Protein AF-A0A1B6KDY6-F1 (afdb_monomer_lite)

Sequence (104 aa):
KCKTNKSKFIKNPNEKPVIVKKELKNKEEIEIEAREIHAPVRKKFEKRKIITLGIDDLWAADLVIMSNYSDQNDGYKYMLNVIDTFSKYVWSRAIKRKNGKDVS

Secondary structure (DSSP, 8-state):
----------S-TTS-----------HHHHHHHHHHHHS--------PPP---STTS-EEEEEEE-GGGTTTTTT--EEEEEEETTT--EEEEEES---HHHH-

pLDDT: mean 82.65, std 16.29, range [37.97, 96.5]

Organism: NCBI:txid36148

InterPro domains:
  IPR001584 Integrase, catalytic core [PS50994] (36-104)
  IPR012337 Ribonuclease H-like superfamily [SSF53098] (50-103)
  IPR036397 Ribonuclease H superfamily [G3DSA:3.30.420.10] (51-104)

Structure (mmCIF, N/CA/C/O backbone):
data_AF-A0A1B6KDY6-F1
#
_entry.id   AF-A0A1B6KDY6-F1
#
loop_
_atom_site.group_PDB
_atom_site.id
_atom_site.type_symbol
_atom_site.label_atom_id
_atom_site.label_alt_id
_atom_site.label_comp_id
_atom_site.label_asym_id
_atom_site.label_entity_id
_atom_site.label_seq_id
_atom_site.pdbx_PDB_ins_code
_atom_site.Cartn_x
_atom_site.Cartn_y
_atom_site.Cartn_z
_atom_site.occupancy
_atom_site.B_iso_or_equiv
_atom_site.auth_seq_id
_atom_site.auth_comp_id
_atom_site.auth_asym_id
_atom_site.auth_atom_id
_atom_site.pdbx_PDB_model_num
ATOM 1 N N . LYS A 1 1 ? 23.867 -3.476 28.152 1.00 42.50 1 LYS A N 1
ATOM 2 C CA . LYS A 1 1 ? 24.490 -2.374 28.933 1.00 42.50 1 LYS A CA 1
ATOM 3 C C . LYS A 1 1 ? 24.300 -1.059 28.174 1.00 42.50 1 LYS A C 1
ATOM 5 O O . LYS A 1 1 ? 25.145 -0.710 27.364 1.00 42.50 1 LYS A O 1
ATOM 10 N N . CYS A 1 2 ? 23.196 -0.349 28.405 1.00 37.97 2 CYS A N 1
ATOM 11 C CA . CYS A 1 2 ? 23.000 1.006 27.886 1.00 37.97 2 CYS A CA 1
ATOM 12 C C . CYS A 1 2 ? 23.411 1.983 28.988 1.00 37.97 2 CYS A C 1
ATOM 14 O O . CYS A 1 2 ? 22.804 1.998 30.056 1.00 37.97 2 CYS A O 1
ATOM 16 N N . LYS A 1 3 ? 24.474 2.759 28.763 1.00 39.69 3 LYS A N 1
ATOM 17 C CA . LYS A 1 3 ? 24.831 3.863 29.655 1.00 39.69 3 LYS A CA 1
ATOM 18 C C . LYS A 1 3 ? 23.839 4.989 29.382 1.00 39.69 3 LYS A C 1
ATOM 20 O O . LYS A 1 3 ? 24.040 5.790 28.478 1.00 39.69 3 LYS A O 1
ATOM 25 N N . THR A 1 4 ? 22.734 5.018 30.120 1.00 50.84 4 THR A N 1
ATOM 26 C CA . THR A 1 4 ? 21.878 6.204 30.161 1.00 50.84 4 THR A CA 1
ATOM 27 C C . THR A 1 4 ? 22.715 7.321 30.768 1.00 50.84 4 THR A C 1
ATOM 29 O O . THR A 1 4 ? 23.044 7.266 31.957 1.00 50.84 4 THR A O 1
ATOM 32 N N . ASN A 1 5 ? 23.096 8.310 29.965 1.00 50.62 5 ASN A N 1
ATOM 33 C CA . ASN A 1 5 ? 23.640 9.555 30.484 1.00 50.62 5 ASN A CA 1
ATOM 34 C C . ASN A 1 5 ? 22.505 10.241 31.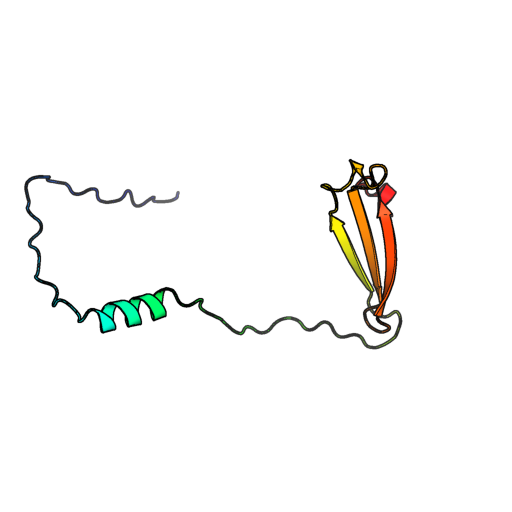248 1.00 50.62 5 ASN A C 1
ATOM 36 O O . ASN A 1 5 ? 21.733 10.998 30.667 1.00 50.62 5 ASN A O 1
ATOM 40 N N . LYS A 1 6 ? 22.363 9.906 32.540 1.00 50.22 6 LYS A N 1
ATOM 41 C CA . LYS A 1 6 ? 21.522 10.653 33.475 1.00 50.22 6 LYS A CA 1
ATOM 42 C C . LYS A 1 6 ? 21.917 12.114 33.307 1.00 50.22 6 LYS A C 1
ATOM 44 O O . LYS A 1 6 ? 23.097 12.452 33.438 1.00 50.22 6 LYS A O 1
ATOM 49 N N . SER A 1 7 ? 20.947 12.929 32.912 1.00 54.91 7 SER A N 1
ATOM 50 C CA . SER A 1 7 ? 21.108 14.365 32.754 1.00 54.91 7 SER A CA 1
ATOM 51 C C . SER A 1 7 ? 21.842 14.914 33.974 1.00 54.91 7 SER A C 1
ATOM 53 O O . SER A 1 7 ? 21.514 14.594 35.119 1.00 54.91 7 SER A O 1
ATOM 55 N N . LYS A 1 8 ? 22.888 15.705 33.729 1.00 55.03 8 LYS A N 1
ATOM 56 C CA . LYS A 1 8 ? 23.576 16.464 34.773 1.00 55.03 8 LYS A CA 1
ATOM 57 C C . LYS A 1 8 ? 22.602 17.543 35.251 1.00 55.03 8 LYS A C 1
ATOM 59 O O . LYS A 1 8 ? 22.643 18.667 34.767 1.00 55.03 8 LYS A O 1
ATOM 64 N N . PHE A 1 9 ? 21.673 17.170 36.128 1.00 55.78 9 PHE A N 1
ATOM 65 C CA . PHE A 1 9 ? 20.849 18.121 36.861 1.00 55.78 9 PHE A CA 1
ATOM 66 C C . PHE A 1 9 ? 21.787 19.083 37.600 1.00 55.78 9 PHE A C 1
ATOM 68 O O . PHE A 1 9 ? 22.774 18.657 38.208 1.00 55.78 9 PHE A O 1
ATOM 75 N N . ILE A 1 10 ? 21.520 20.378 37.440 1.00 59.38 10 ILE A N 1
ATOM 76 C CA . ILE A 1 10 ? 22.323 21.498 37.938 1.00 59.38 10 ILE A CA 1
ATOM 77 C C . ILE A 1 10 ? 22.582 21.292 39.436 1.00 59.38 10 ILE A C 1
ATOM 79 O O . ILE A 1 10 ? 21.642 21.120 40.207 1.00 59.38 10 ILE A O 1
ATOM 83 N N . LYS A 1 11 ? 23.858 21.247 39.838 1.00 54.66 11 LYS A N 1
ATOM 84 C CA . LYS A 1 11 ? 24.250 20.803 41.183 1.00 54.66 11 LYS A CA 1
ATOM 85 C C . LYS A 1 11 ? 24.127 21.847 42.292 1.00 54.66 11 LYS A C 1
ATOM 87 O O . LYS A 1 11 ? 24.196 21.428 43.433 1.00 54.66 11 LYS A O 1
ATOM 92 N N . ASN A 1 12 ? 23.896 23.131 42.020 1.00 57.19 12 ASN A N 1
ATOM 93 C CA . ASN A 1 12 ? 23.769 24.146 43.073 1.00 57.19 12 ASN A CA 1
ATOM 94 C C . ASN A 1 12 ? 22.712 25.204 42.694 1.00 57.19 12 ASN A C 1
ATOM 96 O O . ASN A 1 12 ? 22.873 25.857 41.666 1.00 57.19 12 ASN A O 1
ATOM 100 N N . PRO A 1 13 ? 21.657 25.420 43.504 1.00 57.38 13 PRO A N 1
ATOM 101 C CA . PRO A 1 13 ? 20.598 26.394 43.208 1.00 57.38 13 PRO A CA 1
ATOM 102 C C . PRO A 1 13 ? 21.020 27.864 43.396 1.00 57.38 13 PRO A C 1
ATOM 104 O O . PRO A 1 13 ? 20.290 28.763 42.990 1.00 57.38 13 PRO A O 1
ATOM 107 N N . ASN A 1 14 ? 22.192 28.116 43.990 1.00 60.72 14 ASN A N 1
ATOM 108 C CA . ASN A 1 14 ? 22.634 29.462 44.376 1.00 60.72 14 ASN A CA 1
ATOM 109 C C . ASN A 1 14 ? 23.665 30.089 43.423 1.00 60.72 14 ASN A C 1
ATOM 111 O O . ASN A 1 14 ? 23.992 31.267 43.566 1.00 60.72 14 ASN A O 1
ATOM 115 N N . GLU A 1 15 ? 24.161 29.348 42.432 1.00 59.44 15 GLU A N 1
ATOM 116 C CA . GLU A 1 15 ? 24.957 29.934 41.354 1.00 59.44 15 GLU A CA 1
ATOM 117 C C . GLU A 1 15 ? 23.995 30.541 40.333 1.00 59.44 15 GLU A C 1
ATOM 119 O O . GLU A 1 15 ? 23.387 29.839 39.524 1.00 59.44 15 GLU A O 1
ATOM 124 N N . LYS A 1 16 ? 23.829 31.868 40.380 1.00 55.75 16 LYS A N 1
ATOM 125 C CA . LYS A 1 16 ? 23.162 32.584 39.291 1.00 55.75 16 LYS A CA 1
ATOM 126 C C . LYS A 1 16 ? 23.946 32.264 38.015 1.00 55.75 16 LYS A C 1
ATOM 128 O O . LYS A 1 16 ? 25.148 32.545 37.995 1.00 55.75 16 LYS A O 1
ATOM 133 N N . PRO A 1 17 ? 23.327 31.685 36.968 1.00 55.50 17 PRO A N 1
ATOM 134 C CA . PRO A 1 17 ? 24.033 31.489 35.716 1.00 55.50 17 PRO A CA 1
ATOM 135 C C . PRO A 1 17 ? 24.533 32.862 35.282 1.00 55.50 17 PRO A C 1
ATOM 137 O O . PRO A 1 17 ? 23.753 33.816 35.246 1.00 55.50 17 PRO A O 1
ATOM 140 N N . VAL A 1 18 ? 25.834 32.988 35.016 1.00 61.62 18 VAL A N 1
ATOM 141 C CA . VAL A 1 18 ? 26.368 34.195 34.390 1.00 61.62 18 VAL A CA 1
ATOM 142 C C . VAL A 1 18 ? 25.659 34.289 33.049 1.00 61.62 18 VAL A C 1
ATOM 144 O O . VAL A 1 18 ? 25.949 33.530 32.124 1.00 61.62 18 VAL A O 1
ATOM 147 N N . ILE A 1 19 ? 24.651 35.157 32.979 1.00 59.28 19 ILE A N 1
ATOM 148 C CA . ILE A 1 19 ? 23.933 35.439 31.748 1.00 59.28 19 ILE A CA 1
ATOM 149 C C . ILE A 1 19 ? 24.939 36.202 30.901 1.00 59.28 19 ILE A C 1
ATOM 151 O O . ILE A 1 19 ? 25.044 37.425 30.978 1.00 59.28 19 ILE A O 1
ATOM 155 N N . VAL A 1 20 ? 25.735 35.465 30.124 1.00 58.81 20 VAL A N 1
ATOM 156 C CA . VAL A 1 20 ? 26.407 36.039 28.967 1.00 58.81 20 VAL A CA 1
ATOM 157 C C . VAL A 1 20 ? 25.272 36.665 28.176 1.00 58.81 20 VAL A C 1
ATOM 159 O O . VAL A 1 20 ? 24.355 35.952 27.758 1.00 58.81 20 VAL A O 1
ATOM 162 N N . LYS A 1 21 ? 25.270 37.997 28.078 1.00 50.03 21 LYS A N 1
ATOM 163 C CA . LYS A 1 21 ? 24.337 38.727 27.226 1.00 50.03 21 LYS A CA 1
ATOM 164 C C . LYS A 1 21 ? 24.597 38.220 25.812 1.00 50.03 21 LYS A C 1
ATOM 166 O O . LYS A 1 21 ? 25.494 38.712 25.139 1.00 50.03 21 LYS A O 1
ATOM 171 N N . LYS A 1 22 ? 23.893 37.163 25.403 1.00 57.75 22 LYS A N 1
ATOM 172 C CA . LYS A 1 22 ? 23.835 36.773 24.002 1.00 57.75 22 LYS A CA 1
ATOM 173 C C . LYS A 1 22 ? 23.256 37.985 23.300 1.00 57.75 22 LYS A C 1
ATOM 175 O O . LYS A 1 22 ? 22.222 38.492 23.737 1.00 57.75 22 LYS A O 1
ATOM 180 N N . GLU A 1 23 ? 23.980 38.480 22.307 1.00 64.94 23 GLU A N 1
ATOM 181 C CA . GLU A 1 23 ?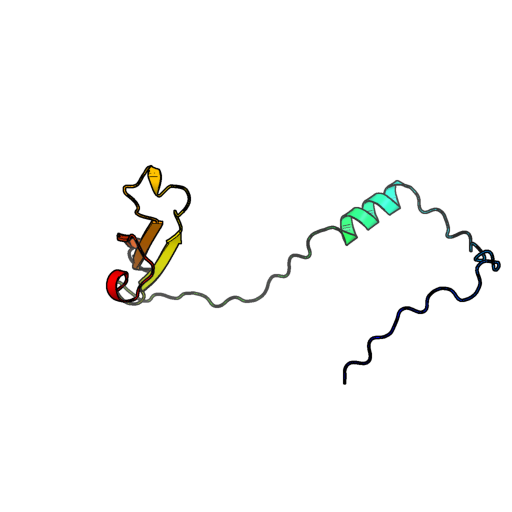 23.515 39.563 21.455 1.00 64.94 23 GLU A CA 1
ATOM 182 C C . GLU A 1 23 ? 22.071 39.256 21.055 1.00 64.94 23 GLU A C 1
ATOM 184 O O . GLU A 1 23 ? 21.753 38.153 20.597 1.00 64.94 23 GLU A O 1
ATOM 189 N N . LEU A 1 24 ? 21.177 40.190 21.375 1.00 61.62 24 LEU A N 1
ATOM 190 C CA . LEU A 1 24 ? 19.766 40.073 21.052 1.00 61.62 24 LEU A CA 1
ATOM 191 C C . LEU A 1 24 ? 19.675 40.192 19.534 1.00 61.62 24 LEU A C 1
ATOM 193 O O . LEU A 1 24 ? 19.674 41.300 19.006 1.00 61.62 24 LEU A O 1
ATOM 197 N N . LYS A 1 25 ? 19.658 39.044 18.849 1.00 63.41 25 LYS A N 1
ATOM 198 C CA . LYS A 1 25 ? 19.360 38.977 17.418 1.00 63.41 25 LYS A CA 1
ATOM 199 C C . LYS A 1 25 ? 18.067 39.743 17.154 1.00 63.41 25 LYS A C 1
ATOM 201 O O . LYS A 1 25 ? 17.127 39.681 17.957 1.00 63.41 25 LYS A O 1
ATOM 206 N N . ASN A 1 26 ? 18.027 40.478 16.048 1.00 80.38 26 ASN A N 1
ATOM 207 C CA . ASN A 1 26 ? 16.832 41.220 15.668 1.00 80.38 26 ASN A CA 1
ATOM 208 C C . ASN A 1 26 ? 15.646 40.248 15.540 1.00 80.38 26 ASN A C 1
ATOM 210 O O . ASN A 1 26 ? 15.818 39.090 15.160 1.00 80.38 26 ASN A O 1
ATOM 214 N N . LYS A 1 27 ? 14.429 40.698 15.873 1.00 80.81 27 LYS A N 1
ATOM 215 C CA . LYS A 1 27 ? 13.229 39.834 15.880 1.00 80.81 27 LYS A CA 1
AT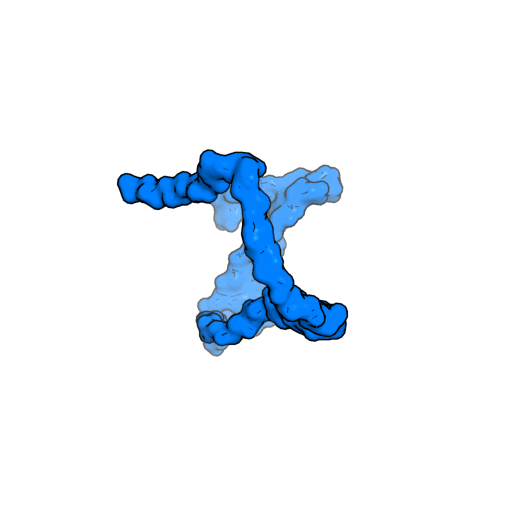OM 216 C C . LYS A 1 27 ? 13.022 39.100 14.551 1.00 80.81 27 LYS A C 1
ATOM 218 O O . LYS A 1 27 ? 12.647 37.934 14.554 1.00 80.81 27 LYS A O 1
ATOM 223 N N . GLU A 1 28 ? 13.329 39.774 13.449 1.00 81.38 28 GLU A N 1
ATOM 224 C CA . GLU A 1 28 ? 13.237 39.232 12.093 1.00 81.38 28 GLU A CA 1
ATOM 225 C C . GLU A 1 28 ? 14.230 38.084 11.856 1.00 81.38 28 GLU A C 1
ATOM 227 O O . GLU A 1 28 ? 13.875 37.076 11.254 1.00 81.38 28 GLU A O 1
ATOM 232 N N . GLU A 1 29 ? 15.451 38.174 12.387 1.00 85.00 29 GLU A N 1
ATOM 233 C CA . GLU A 1 29 ? 16.461 37.113 12.268 1.00 85.00 29 GLU A CA 1
ATOM 234 C C . GLU A 1 29 ? 16.053 35.862 13.045 1.00 85.00 29 GLU A C 1
ATOM 236 O O . GLU A 1 29 ? 16.216 34.747 12.554 1.00 85.00 29 GLU A O 1
ATOM 241 N N . ILE A 1 30 ? 15.478 36.043 14.239 1.00 85.75 30 ILE A N 1
ATOM 242 C CA . ILE A 1 30 ? 14.962 34.941 15.062 1.00 85.75 30 ILE A CA 1
ATOM 243 C C . ILE A 1 30 ? 13.804 34.242 14.344 1.00 85.75 30 ILE A C 1
ATOM 245 O O . ILE A 1 30 ? 13.711 33.017 14.370 1.00 85.75 30 ILE A O 1
ATOM 249 N N . GLU A 1 31 ? 12.929 35.007 13.693 1.00 87.44 31 GLU A N 1
ATOM 250 C CA . GLU A 1 31 ? 11.796 34.468 12.943 1.00 87.44 31 GLU A CA 1
ATOM 251 C C . GLU A 1 31 ? 12.245 33.715 11.680 1.00 87.44 31 GLU A C 1
ATOM 253 O O . GLU A 1 31 ? 11.743 32.623 11.400 1.00 87.44 31 GLU A O 1
ATOM 258 N N . ILE A 1 32 ? 13.243 34.235 10.958 1.00 87.44 32 ILE A N 1
ATOM 259 C CA . ILE A 1 32 ? 13.857 33.559 9.807 1.00 87.44 32 ILE A CA 1
ATOM 260 C C . ILE A 1 32 ? 14.544 32.258 10.245 1.00 87.44 32 ILE A C 1
ATOM 262 O O . ILE A 1 32 ? 14.291 31.211 9.650 1.00 87.44 32 ILE A O 1
ATOM 266 N N . GLU A 1 33 ? 15.347 32.297 11.310 1.00 87.06 33 GLU A N 1
ATOM 267 C CA . GLU A 1 33 ? 16.059 31.132 11.853 1.00 87.06 33 GLU A CA 1
ATOM 268 C C . GLU A 1 33 ? 15.076 30.068 12.368 1.00 87.06 33 GLU A C 1
ATOM 270 O O . GLU A 1 33 ? 15.229 28.879 12.083 1.00 87.06 33 GLU A O 1
ATOM 275 N N . ALA A 1 34 ? 14.005 30.482 13.053 1.00 87.31 34 ALA A N 1
ATOM 276 C CA . ALA A 1 34 ? 12.935 29.582 13.472 1.00 87.31 34 ALA A CA 1
ATOM 277 C C . ALA A 1 34 ? 12.244 28.934 12.264 1.00 87.31 34 ALA A C 1
ATOM 279 O O . ALA A 1 34 ? 12.011 27.724 12.258 1.00 87.31 34 ALA A O 1
ATOM 280 N N . ARG A 1 35 ? 11.953 29.707 11.212 1.00 87.62 35 ARG A N 1
ATOM 281 C CA . ARG A 1 35 ? 11.345 29.186 9.982 1.00 87.62 35 ARG A CA 1
ATOM 282 C C . ARG A 1 35 ? 12.247 28.171 9.284 1.00 87.62 35 ARG A C 1
ATOM 284 O O . ARG A 1 35 ? 11.738 27.171 8.789 1.00 87.62 35 ARG A O 1
ATOM 291 N N . GLU A 1 36 ? 13.556 28.402 9.250 1.00 87.88 36 GLU A N 1
ATOM 292 C CA . GLU A 1 36 ? 14.527 27.478 8.654 1.00 87.88 36 GLU A CA 1
ATOM 293 C C . GLU A 1 36 ? 14.675 26.184 9.464 1.00 87.88 36 GLU A C 1
ATOM 295 O O . GLU A 1 36 ? 14.626 25.097 8.888 1.00 87.88 36 GLU A O 1
ATOM 300 N N . ILE A 1 37 ? 14.780 26.275 10.794 1.00 88.56 37 ILE A N 1
ATOM 301 C CA . ILE A 1 37 ? 14.890 25.106 11.686 1.00 88.56 37 ILE A CA 1
ATOM 302 C C . ILE A 1 37 ? 13.611 24.261 11.660 1.00 88.56 37 ILE A C 1
ATOM 304 O O . ILE A 1 37 ? 13.673 23.030 11.701 1.00 88.56 37 ILE A O 1
ATOM 308 N N . HIS A 1 38 ? 12.447 24.909 11.608 1.00 88.00 38 HIS A N 1
ATOM 309 C CA . HIS A 1 38 ? 11.151 24.234 11.606 1.00 88.00 38 HIS A CA 1
ATOM 310 C C . HIS A 1 38 ? 10.646 23.885 10.202 1.00 88.00 38 HIS A C 1
ATOM 312 O O . HIS A 1 38 ? 9.600 23.241 10.072 1.00 88.00 38 HIS A O 1
ATOM 318 N N . ALA A 1 39 ? 11.378 24.250 9.146 1.00 87.38 39 ALA A N 1
ATOM 319 C CA . ALA A 1 39 ? 11.048 23.815 7.801 1.00 87.38 39 ALA A CA 1
ATOM 320 C C . ALA A 1 39 ? 11.202 22.285 7.695 1.00 87.38 39 ALA A C 1
ATOM 322 O O . ALA A 1 39 ? 12.221 21.719 8.105 1.00 87.38 39 ALA A O 1
ATOM 323 N N . PRO A 1 40 ? 10.223 21.571 7.114 1.00 86.94 40 PRO A N 1
ATOM 324 C CA . PRO A 1 40 ? 10.345 20.135 6.924 1.00 86.94 40 PRO A CA 1
ATOM 325 C C . PRO A 1 40 ? 11.497 19.830 5.960 1.00 86.94 40 PRO A C 1
ATOM 327 O O . PRO A 1 40 ? 11.470 20.218 4.790 1.00 86.94 40 PRO A O 1
ATOM 330 N N . VAL A 1 41 ? 12.493 19.076 6.427 1.00 87.38 41 VAL A N 1
ATOM 331 C CA . VAL A 1 41 ? 13.623 18.638 5.598 1.00 87.38 41 VAL A CA 1
ATOM 332 C C . VAL A 1 41 ? 13.138 17.616 4.562 1.00 87.38 41 VAL A C 1
ATOM 334 O O . VAL A 1 41 ? 12.955 16.435 4.858 1.00 87.38 41 VAL A O 1
ATOM 337 N N . ARG A 1 42 ? 12.937 18.054 3.315 1.00 87.00 42 ARG A N 1
ATOM 338 C CA . ARG A 1 42 ? 12.532 17.183 2.199 1.00 87.00 42 ARG A CA 1
ATOM 339 C C . ARG A 1 42 ? 13.756 16.576 1.513 1.00 87.00 42 ARG A C 1
ATOM 341 O O . ARG A 1 42 ? 14.334 17.181 0.615 1.00 87.00 42 ARG A O 1
ATOM 348 N N . LYS A 1 43 ? 14.135 15.355 1.897 1.00 88.56 43 LYS A N 1
ATOM 349 C CA . LYS A 1 43 ? 15.179 14.590 1.192 1.00 88.56 43 LYS A CA 1
ATOM 350 C C . LYS A 1 43 ? 14.573 13.832 0.010 1.00 88.56 43 LYS A C 1
ATOM 352 O O . LYS A 1 43 ? 13.691 12.997 0.199 1.00 88.56 43 LYS A O 1
ATOM 357 N N . LYS A 1 44 ? 15.060 14.097 -1.206 1.00 90.31 44 LYS A N 1
ATOM 358 C CA . LYS A 1 44 ? 14.800 13.232 -2.364 1.00 90.31 44 LYS A CA 1
ATOM 359 C C . LYS A 1 44 ? 15.759 12.046 -2.276 1.00 90.31 44 LYS A C 1
ATOM 361 O O . LYS A 1 44 ? 16.968 12.236 -2.314 1.00 90.31 44 LYS A O 1
ATOM 366 N N . PHE A 1 45 ? 15.215 10.849 -2.115 1.00 92.19 45 PHE A N 1
ATOM 367 C CA . PHE A 1 45 ? 15.962 9.596 -2.161 1.00 92.19 45 PHE A CA 1
ATOM 368 C C . PHE A 1 45 ? 15.450 8.758 -3.325 1.00 92.19 45 PHE A C 1
ATOM 370 O O . PHE A 1 45 ? 14.281 8.874 -3.711 1.00 92.19 45 PHE A O 1
ATOM 377 N N . GLU A 1 46 ? 16.320 7.930 -3.890 1.00 94.75 46 GLU A N 1
ATOM 378 C CA . GLU A 1 46 ? 15.917 7.001 -4.933 1.00 94.75 46 GLU A CA 1
ATOM 379 C C . GLU A 1 46 ? 14.965 5.954 -4.347 1.00 94.75 46 GLU A C 1
ATOM 381 O O . GLU A 1 46 ? 15.243 5.323 -3.326 1.00 94.75 46 GLU A O 1
ATOM 386 N N . LYS A 1 47 ? 13.797 5.812 -4.973 1.00 92.06 47 LYS A N 1
ATOM 387 C CA . LYS A 1 47 ? 12.789 4.816 -4.612 1.00 92.06 47 LYS A CA 1
ATOM 388 C C . LYS A 1 47 ? 12.755 3.756 -5.696 1.00 92.06 47 LYS A C 1
ATOM 390 O O . LYS A 1 47 ? 12.900 4.072 -6.876 1.00 92.06 47 LYS A O 1
ATOM 395 N N . ARG A 1 48 ? 12.483 2.512 -5.304 1.00 92.25 48 ARG A N 1
ATOM 396 C CA . ARG A 1 48 ? 12.215 1.432 -6.256 1.00 92.25 48 ARG A CA 1
ATOM 397 C C . ARG A 1 48 ? 11.031 1.820 -7.146 1.00 92.25 48 ARG A C 1
ATOM 399 O O . ARG A 1 48 ? 9.966 2.164 -6.635 1.00 92.25 48 ARG A O 1
ATOM 406 N N . LYS A 1 49 ? 11.224 1.747 -8.463 1.00 91.06 49 LYS A N 1
ATOM 407 C CA . LYS A 1 49 ? 10.144 1.896 -9.443 1.00 91.06 49 LYS A CA 1
ATOM 408 C C . LYS A 1 49 ? 9.396 0.572 -9.569 1.00 91.06 49 LYS A C 1
ATOM 410 O O . LYS A 1 49 ? 10.019 -0.486 -9.567 1.00 91.06 49 LYS A O 1
ATOM 415 N N . ILE A 1 50 ? 8.076 0.649 -9.681 1.00 88.12 50 ILE A N 1
ATOM 416 C CA . ILE A 1 50 ? 7.251 -0.477 -10.116 1.00 88.12 50 ILE A CA 1
ATOM 417 C C . ILE A 1 50 ? 7.259 -0.427 -11.643 1.00 88.12 50 ILE A C 1
ATOM 419 O O . ILE A 1 50 ? 6.868 0.589 -12.215 1.00 88.12 50 ILE A O 1
ATOM 423 N N . ILE A 1 51 ? 7.786 -1.470 -12.279 1.00 92.62 51 ILE A N 1
ATOM 424 C CA . ILE A 1 51 ? 7.891 -1.583 -13.736 1.00 92.62 51 ILE A CA 1
ATOM 425 C C . ILE A 1 51 ? 7.004 -2.751 -14.152 1.00 92.62 51 ILE A C 1
ATOM 427 O O . ILE A 1 51 ? 7.095 -3.817 -13.551 1.00 92.62 51 ILE A O 1
ATOM 431 N N . THR A 1 52 ? 6.153 -2.523 -15.145 1.00 93.44 52 THR A N 1
ATOM 432 C CA . THR A 1 52 ? 5.174 -3.482 -15.662 1.00 93.44 52 THR A CA 1
ATOM 433 C C . THR A 1 52 ? 5.352 -3.615 -17.159 1.00 93.44 52 THR A C 1
ATOM 435 O O . THR A 1 52 ? 5.385 -2.606 -17.864 1.00 93.44 52 THR A O 1
ATOM 438 N N . LEU A 1 53 ? 5.520 -4.844 -17.642 1.00 93.44 53 LEU A N 1
ATOM 439 C CA . LEU A 1 53 ? 5.888 -5.114 -19.031 1.00 93.44 53 LEU A CA 1
ATOM 440 C C . LEU A 1 53 ? 4.672 -5.389 -19.924 1.00 93.44 53 LEU A C 1
ATOM 442 O O . LEU A 1 53 ? 4.735 -5.137 -21.125 1.00 93.44 53 LEU A O 1
ATOM 446 N N . GLY A 1 54 ? 3.559 -5.854 -19.353 1.00 94.31 54 GLY A N 1
ATOM 447 C CA . GLY A 1 54 ? 2.336 -6.153 -20.095 1.00 94.31 54 GLY A CA 1
ATOM 448 C C . GLY A 1 54 ? 1.122 -6.374 -19.195 1.00 94.31 54 GLY A C 1
ATOM 449 O O . GLY A 1 54 ? 1.201 -6.212 -17.977 1.00 94.31 54 GLY A O 1
ATOM 450 N N . ILE A 1 55 ? -0.003 -6.729 -19.820 1.00 93.19 55 ILE A N 1
ATOM 451 C CA . ILE A 1 55 ? -1.231 -7.141 -19.124 1.00 93.19 55 ILE A CA 1
ATOM 452 C C . ILE A 1 55 ? -0.943 -8.430 -18.348 1.00 93.19 55 ILE A C 1
ATOM 454 O O . ILE A 1 55 ? -0.242 -9.305 -18.852 1.00 93.19 55 ILE A O 1
ATOM 458 N N . ASP A 1 56 ? -1.477 -8.523 -17.130 1.00 91.38 56 ASP A N 1
ATOM 459 C CA . ASP A 1 56 ? -1.345 -9.683 -16.235 1.00 91.38 56 ASP A CA 1
ATOM 460 C C . ASP A 1 56 ? 0.084 -10.030 -15.782 1.00 91.38 56 ASP A C 1
ATOM 462 O O . ASP A 1 56 ? 0.342 -11.121 -15.281 1.00 91.38 56 ASP A O 1
ATOM 466 N N . ASP A 1 57 ? 1.012 -9.078 -15.896 1.00 93.31 57 ASP A N 1
ATOM 467 C CA . ASP A 1 57 ? 2.403 -9.237 -15.453 1.00 93.31 57 ASP A CA 1
ATOM 468 C C . ASP A 1 57 ? 2.559 -9.017 -13.937 1.00 93.31 57 ASP A C 1
ATOM 470 O O . ASP A 1 57 ? 3.184 -9.800 -13.222 1.00 93.31 57 ASP A O 1
ATOM 474 N N . LEU A 1 58 ? 1.945 -7.952 -13.409 1.00 95.06 58 LEU A N 1
ATOM 475 C CA . LEU A 1 58 ? 2.028 -7.605 -11.993 1.00 95.06 58 LEU A CA 1
ATOM 476 C C . LEU A 1 58 ? 0.679 -7.124 -11.470 1.00 95.06 58 LEU A C 1
ATOM 478 O O . LEU A 1 58 ? 0.106 -6.149 -11.962 1.00 95.06 58 LEU A O 1
ATOM 482 N N . TRP A 1 59 ? 0.211 -7.753 -10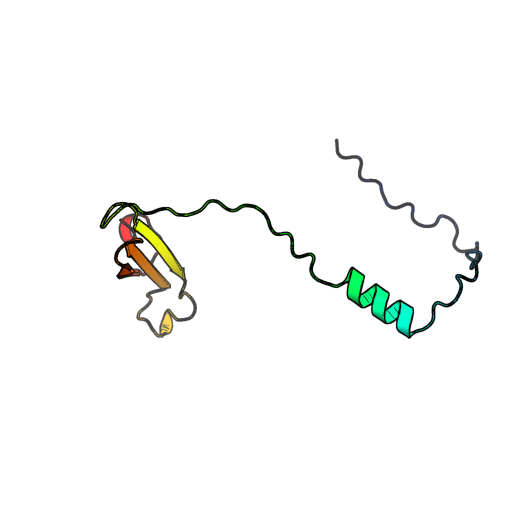.398 1.00 94.44 59 TRP A N 1
ATOM 483 C CA . TRP A 1 59 ? -0.999 -7.342 -9.698 1.00 94.44 59 TRP A CA 1
ATOM 484 C C . TRP A 1 59 ? -0.654 -6.784 -8.320 1.00 94.44 59 TRP A C 1
ATOM 486 O O . TRP A 1 59 ? 0.162 -7.340 -7.583 1.00 94.44 59 TRP A O 1
ATOM 496 N N . ALA A 1 60 ? -1.281 -5.666 -7.967 1.00 94.69 60 ALA A N 1
ATOM 497 C CA . ALA A 1 60 ? -1.192 -5.076 -6.641 1.00 94.69 60 ALA A CA 1
ATOM 498 C C . ALA A 1 60 ? -2.464 -5.413 -5.864 1.00 94.69 60 ALA A C 1
ATOM 500 O O . ALA A 1 60 ? -3.565 -5.149 -6.341 1.00 94.69 60 ALA A O 1
ATOM 501 N N . ALA A 1 61 ? -2.313 -5.973 -4.668 1.00 95.25 61 ALA A N 1
ATOM 502 C CA . ALA A 1 61 ? -3.427 -6.255 -3.775 1.00 95.25 61 ALA A CA 1
ATOM 503 C C . ALA A 1 61 ? -3.297 -5.423 -2.498 1.00 95.25 61 ALA A C 1
ATOM 505 O O . ALA A 1 61 ? -2.212 -5.341 -1.920 1.00 95.25 61 ALA A O 1
ATOM 506 N N . ASP A 1 62 ? -4.400 -4.825 -2.059 1.00 94.06 62 ASP A N 1
ATOM 507 C CA . ASP A 1 62 ? -4.473 -4.081 -0.804 1.00 94.06 62 ASP A CA 1
ATOM 508 C C . ASP A 1 62 ? -5.824 -4.298 -0.113 1.00 94.06 62 ASP A C 1
ATOM 510 O O . ASP A 1 62 ? -6.826 -4.660 -0.739 1.00 94.06 62 ASP A O 1
ATOM 514 N N . LEU A 1 63 ? -5.847 -4.073 1.198 1.00 94.75 63 LEU A N 1
ATOM 515 C CA . LEU A 1 63 ? -7.033 -4.185 2.025 1.00 94.75 63 LEU A CA 1
ATOM 516 C C . LEU A 1 63 ? -7.405 -2.821 2.600 1.00 94.75 63 LEU A C 1
ATOM 518 O O . LEU A 1 63 ? -6.778 -2.316 3.531 1.00 94.75 63 LEU A O 1
ATOM 522 N N . VAL A 1 64 ? -8.504 -2.261 2.108 1.00 94.06 64 VAL A N 1
ATOM 523 C CA . VAL A 1 64 ? -9.064 -1.025 2.650 1.00 94.06 64 VAL A CA 1
ATOM 524 C C . VAL A 1 64 ? -9.784 -1.335 3.958 1.00 94.06 64 VAL A C 1
ATOM 526 O O . VAL A 1 64 ? -10.638 -2.221 4.013 1.00 94.06 64 VAL A O 1
ATOM 529 N N . ILE A 1 65 ? -9.461 -0.593 5.018 1.00 94.06 65 ILE A N 1
ATOM 530 C CA . ILE A 1 65 ? -10.088 -0.729 6.337 1.00 94.06 65 ILE A CA 1
ATOM 531 C C . ILE A 1 65 ? -11.221 0.294 6.457 1.00 94.06 65 ILE A C 1
ATOM 533 O O . ILE A 1 65 ? -10.984 1.496 6.502 1.00 94.06 65 ILE A O 1
ATOM 537 N N . MET A 1 66 ? -12.454 -0.196 6.555 1.00 92.88 66 MET A N 1
ATOM 538 C CA . MET A 1 66 ? -13.684 0.591 6.711 1.00 92.88 66 MET A CA 1
ATOM 539 C C . MET A 1 66 ? -14.401 0.253 8.024 1.00 92.88 66 MET A C 1
ATOM 541 O O . MET A 1 66 ? -15.627 0.255 8.100 1.00 92.88 66 MET A O 1
ATOM 545 N N . SER A 1 67 ? -13.642 -0.048 9.083 1.00 91.44 67 SER A N 1
ATOM 546 C CA . SER A 1 67 ? -14.191 -0.509 10.366 1.00 91.44 67 SER A CA 1
ATOM 547 C C . SER A 1 67 ? -15.220 0.438 10.977 1.00 91.44 67 SER A C 1
ATOM 549 O O . SER A 1 67 ? -16.135 -0.029 11.642 1.00 91.44 67 SER A O 1
ATOM 551 N N . ASN A 1 68 ? -15.080 1.743 10.744 1.00 93.75 68 ASN A N 1
ATOM 552 C CA . ASN A 1 68 ? -15.958 2.767 11.311 1.00 93.75 68 ASN A CA 1
ATOM 553 C C . ASN A 1 68 ? -17.349 2.780 10.663 1.00 93.75 68 ASN A C 1
ATOM 555 O O . ASN A 1 68 ? -18.286 3.303 11.250 1.00 93.75 68 ASN A O 1
ATOM 559 N N . TYR A 1 69 ? -17.483 2.201 9.469 1.00 91.25 69 TYR A N 1
ATOM 560 C CA . TYR A 1 69 ? -18.729 2.163 8.706 1.00 91.25 69 TYR A CA 1
ATOM 561 C C . TYR A 1 69 ? -19.420 0.800 8.786 1.00 91.25 69 TYR A C 1
ATOM 563 O O . TYR A 1 69 ? -20.357 0.542 8.036 1.00 91.25 69 TYR A O 1
ATOM 571 N N . SER A 1 70 ? -18.981 -0.090 9.685 1.00 91.94 70 SER A N 1
ATOM 572 C CA . SER A 1 70 ? -19.523 -1.451 9.757 1.00 91.94 70 SER A CA 1
ATOM 573 C C . SER A 1 70 ? -21.019 -1.492 10.026 1.00 91.94 70 SER A C 1
ATOM 575 O O . SER A 1 70 ? -21.691 -2.400 9.547 1.00 91.94 70 SER A O 1
ATOM 577 N N . ASP A 1 71 ? -21.530 -0.514 10.767 1.00 93.06 71 ASP A N 1
ATOM 578 C CA . ASP A 1 71 ? -22.931 -0.473 11.186 1.00 93.06 71 ASP A CA 1
ATOM 579 C C . ASP A 1 71 ? -23.851 -0.078 10.025 1.00 93.06 71 ASP A C 1
ATOM 581 O O . ASP A 1 71 ? -24.999 -0.501 9.969 1.00 93.06 71 ASP A O 1
ATOM 585 N N . GLN A 1 72 ? -23.321 0.689 9.068 1.00 93.56 72 GLN A N 1
ATOM 586 C CA . GLN A 1 72 ? -24.017 1.111 7.850 1.00 93.56 72 GLN A CA 1
ATOM 587 C C . GLN A 1 72 ? -23.781 0.159 6.669 1.00 93.56 72 GLN A C 1
ATOM 589 O O . GLN A 1 72 ? -24.449 0.274 5.648 1.00 93.56 72 GLN A O 1
ATOM 594 N N . ASN A 1 73 ? -22.816 -0.757 6.791 1.00 91.00 73 ASN A N 1
ATOM 595 C CA . ASN A 1 73 ? -22.355 -1.636 5.719 1.00 91.00 73 ASN A CA 1
ATOM 596 C C . ASN A 1 73 ? -22.502 -3.113 6.113 1.00 91.00 73 ASN A C 1
ATOM 598 O O . ASN A 1 73 ? -21.575 -3.891 5.927 1.00 91.00 73 ASN A O 1
ATOM 602 N N . ASP A 1 74 ? -23.610 -3.502 6.749 1.00 92.62 74 ASP A N 1
ATOM 603 C CA . ASP A 1 74 ? -23.959 -4.898 7.083 1.00 92.62 74 ASP A CA 1
ATOM 604 C C . ASP A 1 74 ? -22.846 -5.723 7.770 1.00 92.62 74 ASP A C 1
ATOM 606 O O . ASP A 1 74 ? -22.687 -6.941 7.579 1.00 92.62 74 ASP A O 1
ATOM 610 N N . GLY A 1 75 ? -22.031 -5.053 8.587 1.00 92.12 75 GLY A N 1
ATOM 611 C CA . GLY A 1 75 ? -20.895 -5.640 9.292 1.00 92.12 75 GLY A CA 1
ATOM 612 C C . GLY A 1 75 ? -19.647 -5.877 8.432 1.00 92.12 75 GLY A C 1
ATOM 613 O O . GLY A 1 75 ? -18.690 -6.486 8.923 1.00 92.12 75 GLY A O 1
ATOM 614 N N . TYR A 1 76 ? -19.617 -5.416 7.180 1.00 94.19 76 TYR A N 1
ATOM 615 C CA . TYR A 1 76 ? -18.421 -5.396 6.342 1.00 94.19 76 TYR A CA 1
ATOM 616 C C . TYR A 1 76 ? -17.457 -4.318 6.833 1.00 94.19 76 TYR A C 1
ATOM 618 O O . TYR A 1 76 ? -17.762 -3.128 6.873 1.00 94.19 76 TYR A O 1
ATOM 626 N N . LYS A 1 77 ? -16.268 -4.766 7.232 1.00 94.75 77 LYS A N 1
ATOM 627 C CA . LYS A 1 77 ? -15.235 -3.925 7.851 1.00 94.75 77 LYS A CA 1
ATOM 628 C C . LYS A 1 77 ? -14.071 -3.654 6.921 1.00 94.75 77 LYS A C 1
ATOM 630 O O . LYS A 1 77 ? -13.271 -2.768 7.207 1.00 94.75 77 LYS A O 1
ATOM 635 N N . TYR A 1 78 ? -13.953 -4.423 5.846 1.00 95.19 78 TYR A N 1
ATOM 636 C CA . TYR A 1 78 ? -12.821 -4.342 4.946 1.00 95.19 78 TYR A CA 1
ATOM 637 C C . TYR A 1 78 ? -13.258 -4.531 3.496 1.00 95.19 78 TYR A C 1
ATOM 639 O O . TYR A 1 78 ? -14.289 -5.147 3.221 1.00 95.19 78 TYR A O 1
ATOM 647 N N . MET A 1 79 ? -12.448 -4.030 2.572 1.00 94.94 79 MET A N 1
ATOM 648 C CA . MET A 1 79 ? -12.615 -4.240 1.139 1.00 94.94 79 MET A CA 1
ATOM 649 C C . MET A 1 79 ? -11.273 -4.639 0.540 1.00 94.94 79 MET A C 1
ATOM 651 O O . MET A 1 79 ? -10.299 -3.894 0.634 1.00 94.94 79 MET A O 1
ATOM 655 N N . LEU A 1 80 ? -11.224 -5.842 -0.019 1.00 95.06 80 LEU A N 1
ATOM 656 C CA . LEU A 1 80 ? -10.067 -6.378 -0.716 1.00 95.06 80 L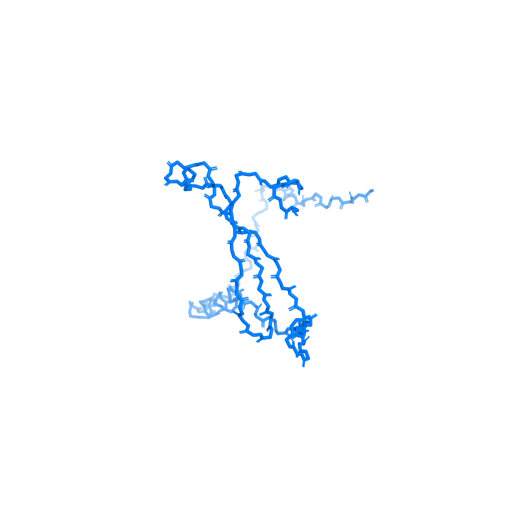EU A CA 1
ATOM 657 C C . LEU A 1 80 ? -10.082 -5.855 -2.146 1.00 95.06 80 LEU A C 1
ATOM 659 O O . LEU A 1 80 ? -11.036 -6.117 -2.877 1.00 95.06 80 LEU A O 1
ATOM 663 N N . ASN A 1 81 ? -9.032 -5.138 -2.526 1.00 96.12 81 ASN A N 1
ATOM 664 C CA . ASN A 1 81 ? -8.849 -4.609 -3.867 1.00 96.12 81 ASN A CA 1
ATOM 665 C C . ASN A 1 81 ? -7.652 -5.289 -4.515 1.00 96.12 81 ASN A C 1
ATOM 667 O O . ASN A 1 81 ? -6.564 -5.295 -3.943 1.00 96.12 81 ASN A O 1
ATOM 671 N N . VAL A 1 82 ? -7.849 -5.812 -5.719 1.00 96.25 82 VAL A N 1
ATOM 672 C CA . VAL A 1 82 ? -6.784 -6.340 -6.572 1.00 96.25 82 VAL A CA 1
ATOM 673 C C . VAL A 1 82 ? -6.788 -5.539 -7.861 1.00 96.25 82 VAL A C 1
ATOM 675 O O . VAL A 1 82 ? -7.832 -5.371 -8.487 1.00 96.25 82 VAL A O 1
ATOM 678 N N . ILE A 1 83 ? -5.629 -5.001 -8.220 1.00 96.50 83 ILE A N 1
ATOM 679 C CA . ILE A 1 83 ? -5.458 -4.087 -9.345 1.00 96.50 83 ILE A CA 1
ATOM 680 C C . ILE A 1 83 ? -4.434 -4.679 -10.298 1.00 96.50 83 ILE A C 1
ATOM 682 O O . ILE A 1 83 ? -3.288 -4.906 -9.898 1.00 96.50 83 ILE A O 1
ATOM 686 N N . ASP A 1 84 ? -4.812 -4.848 -11.563 1.00 95.69 84 ASP A N 1
ATOM 687 C CA . ASP A 1 84 ? -3.819 -5.033 -12.614 1.00 95.69 84 ASP A CA 1
ATOM 688 C C . ASP A 1 84 ? -3.074 -3.711 -12.828 1.00 95.69 84 ASP A C 1
ATOM 690 O O . ASP A 1 84 ? -3.638 -2.671 -13.184 1.00 95.69 84 ASP A O 1
ATOM 694 N N . THR A 1 85 ? -1.770 -3.738 -12.582 1.00 94.44 85 THR A N 1
ATOM 695 C CA . THR A 1 85 ? -0.945 -2.537 -12.621 1.00 94.44 85 THR A CA 1
ATOM 696 C C . THR A 1 85 ? -0.670 -2.046 -14.044 1.00 94.44 85 THR A C 1
ATOM 698 O O . THR A 1 85 ? -0.289 -0.879 -14.185 1.00 94.44 85 THR A O 1
ATOM 701 N N . PHE A 1 86 ? -0.921 -2.849 -15.085 1.00 94.50 86 PHE A N 1
ATOM 702 C CA . PHE A 1 86 ? -0.830 -2.412 -16.479 1.00 94.50 86 PHE A CA 1
ATOM 703 C C . PHE A 1 86 ? -2.157 -1.839 -16.993 1.00 94.50 86 PHE A C 1
ATOM 705 O O . PHE A 1 86 ? -2.219 -0.643 -17.282 1.00 94.50 86 PHE A O 1
ATOM 712 N N . SER A 1 87 ? -3.230 -2.640 -17.044 1.00 94.44 87 SER A N 1
ATOM 713 C CA . SER A 1 87 ? -4.534 -2.204 -17.581 1.00 94.44 87 SER A CA 1
ATOM 714 C C . SER A 1 87 ? -5.308 -1.250 -16.664 1.00 94.44 87 SER A C 1
ATOM 716 O O . SER A 1 87 ? -6.253 -0.602 -17.111 1.00 94.44 87 SER A O 1
ATOM 718 N N . LYS A 1 88 ? -4.911 -1.148 -15.386 1.00 93.06 88 LYS A N 1
ATOM 719 C CA . LYS A 1 88 ? -5.622 -0.415 -14.320 1.00 93.06 88 LYS A CA 1
ATOM 720 C C . LYS A 1 88 ? -7.016 -0.962 -14.015 1.00 93.06 88 LYS A C 1
ATOM 722 O O . LYS A 1 88 ? -7.812 -0.276 -13.374 1.00 93.06 88 LYS A O 1
ATOM 727 N N . TYR A 1 89 ? -7.299 -2.195 -14.425 1.00 95.06 89 TYR A N 1
ATOM 728 C CA . TYR A 1 89 ? -8.525 -2.878 -14.050 1.00 95.06 89 TYR A CA 1
ATOM 729 C C . TYR A 1 89 ? -8.496 -3.264 -12.563 1.00 95.06 89 TYR A C 1
ATOM 731 O O . TYR A 1 89 ? -7.470 -3.706 -12.043 1.00 95.06 89 TYR A O 1
ATOM 739 N N . VAL A 1 90 ? -9.627 -3.079 -11.877 1.00 96.31 90 VAL A N 1
ATOM 740 C CA . VAL A 1 90 ? -9.794 -3.321 -10.438 1.00 96.31 90 VAL A CA 1
ATOM 741 C C . VAL A 1 90 ? -10.874 -4.367 -10.208 1.00 96.31 90 VAL A C 1
ATOM 743 O O . VAL A 1 90 ? -11.996 -4.233 -10.694 1.00 96.31 90 VAL A O 1
ATOM 746 N N . TRP A 1 91 ? -10.560 -5.346 -9.366 1.00 96.00 91 TRP A N 1
ATOM 747 C CA . TRP A 1 91 ? -11.538 -6.218 -8.729 1.00 96.00 91 TRP A CA 1
ATOM 748 C C . TRP A 1 91 ? -11.621 -5.875 -7.243 1.00 96.00 91 TRP A C 1
ATOM 750 O O . TRP A 1 91 ? -10.602 -5.835 -6.551 1.00 96.00 91 TRP A O 1
ATOM 760 N N . SER A 1 92 ? -12.838 -5.654 -6.749 1.00 95.25 92 SER A N 1
ATOM 761 C CA . SER A 1 92 ? -13.095 -5.309 -5.349 1.00 95.25 92 SER A CA 1
ATOM 762 C C . SER A 1 92 ? -14.069 -6.292 -4.714 1.00 95.25 92 SER A C 1
ATOM 764 O O . SER A 1 92 ? -15.107 -6.614 -5.292 1.00 95.25 92 SER A O 1
ATOM 766 N N . ARG A 1 93 ? -13.759 -6.742 -3.496 1.00 94.56 93 ARG A N 1
ATOM 767 C CA . ARG A 1 93 ? -14.609 -7.641 -2.705 1.00 94.56 93 ARG A CA 1
ATOM 768 C C . ARG A 1 93 ? -14.729 -7.141 -1.269 1.00 94.56 93 ARG A C 1
ATOM 770 O O . ARG A 1 93 ? -13.726 -6.984 -0.578 1.00 94.56 93 ARG A O 1
ATOM 777 N N . ALA A 1 94 ? -15.954 -6.923 -0.796 1.00 94.31 94 ALA A N 1
ATOM 778 C CA . ALA A 1 94 ? -16.207 -6.602 0.607 1.00 94.31 94 ALA A CA 1
ATOM 779 C C . ALA A 1 94 ? -16.045 -7.855 1.486 1.00 94.31 94 ALA A C 1
ATOM 781 O O . ALA A 1 94 ? -16.583 -8.917 1.167 1.00 94.31 94 ALA A O 1
ATOM 782 N N . ILE A 1 95 ? -15.320 -7.736 2.603 1.00 94.88 95 ILE A N 1
ATOM 783 C CA . ILE A 1 95 ? -15.082 -8.834 3.551 1.00 94.88 95 ILE A CA 1
ATOM 784 C C . ILE A 1 95 ? -15.348 -8.393 4.998 1.00 94.88 95 ILE A C 1
ATOM 786 O O . ILE A 1 95 ? -15.137 -7.240 5.393 1.00 94.88 95 ILE A O 1
ATOM 790 N N . LYS A 1 96 ? -15.848 -9.323 5.818 1.00 93.00 96 LYS A N 1
ATOM 791 C CA . LYS A 1 96 ? -16.225 -9.044 7.216 1.00 93.00 96 LYS A CA 1
ATOM 792 C C . LYS A 1 96 ? -15.049 -9.193 8.179 1.00 93.00 96 LYS A C 1
ATOM 794 O O . LYS A 1 96 ? -14.957 -8.443 9.154 1.00 93.00 96 LYS A O 1
ATOM 799 N N . ARG A 1 97 ? -14.136 -10.137 7.928 1.00 92.00 97 ARG A N 1
ATOM 800 C CA . ARG A 1 97 ? -12.927 -10.361 8.736 1.00 92.00 97 ARG A CA 1
ATOM 801 C C . ARG A 1 97 ? -11.689 -10.408 7.840 1.00 92.00 97 ARG A C 1
ATOM 803 O O . ARG A 1 97 ? -11.777 -10.662 6.650 1.00 92.00 97 ARG A O 1
ATOM 810 N N . LYS A 1 98 ? -10.519 -10.187 8.446 1.00 90.94 98 LYS A N 1
ATOM 811 C CA . LYS A 1 98 ? -9.194 -10.269 7.802 1.00 90.94 98 LYS A CA 1
ATOM 812 C C . LYS A 1 98 ? -8.578 -11.675 7.876 1.00 90.94 98 LYS A C 1
ATOM 814 O O . LYS A 1 98 ? -7.361 -11.824 7.946 1.00 90.94 98 LYS A O 1
ATOM 819 N N . ASN A 1 99 ? -9.421 -12.699 7.987 1.00 92.56 99 ASN A N 1
ATOM 820 C CA . ASN A 1 99 ? -8.966 -14.076 8.140 1.00 92.56 99 ASN A CA 1
ATOM 821 C C . ASN A 1 99 ? -8.476 -14.608 6.793 1.00 92.56 99 ASN A C 1
ATOM 823 O O . ASN A 1 99 ? -9.030 -14.247 5.761 1.00 92.56 99 ASN A O 1
ATOM 827 N N . GLY A 1 100 ? -7.513 -15.534 6.803 1.00 87.56 100 GLY A N 1
ATOM 828 C CA . GLY A 1 100 ? -7.008 -16.141 5.565 1.00 87.56 100 GLY A CA 1
ATOM 829 C C . GLY A 1 100 ? -8.112 -16.761 4.702 1.00 87.56 100 GLY A C 1
ATOM 830 O O . GLY A 1 100 ? -8.075 -16.614 3.495 1.00 87.56 100 GLY A O 1
ATOM 831 N N . LYS A 1 101 ? -9.148 -17.354 5.312 1.00 89.94 101 LYS A N 1
ATOM 832 C CA . LYS A 1 101 ? -10.311 -17.915 4.595 1.00 89.94 101 LYS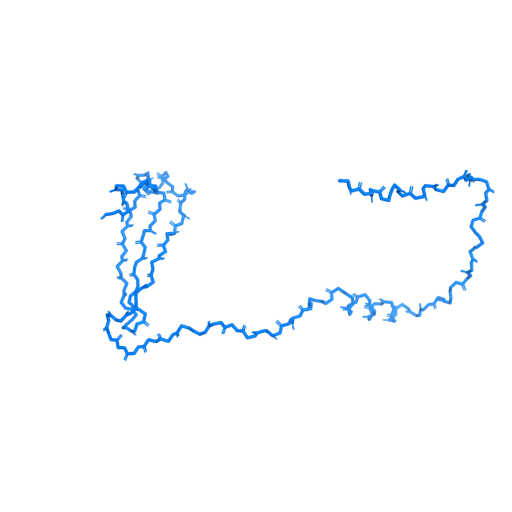 A CA 1
ATOM 833 C C . LYS A 1 101 ? -11.183 -16.873 3.890 1.00 89.94 101 LYS A C 1
ATOM 835 O O . LYS A 1 101 ? -11.845 -17.212 2.923 1.00 89.94 101 LYS A O 1
ATOM 840 N N . ASP A 1 102 ? -11.220 -15.647 4.407 1.00 85.31 102 ASP A N 1
ATOM 841 C CA . ASP A 1 102 ? -12.042 -14.571 3.841 1.00 85.31 102 ASP A CA 1
ATOM 842 C C . ASP A 1 102 ? -11.281 -13.805 2.746 1.00 85.31 102 ASP A C 1
ATOM 844 O O . ASP A 1 102 ? -11.897 -13.129 1.925 1.00 85.31 102 ASP A O 1
ATOM 848 N N . VAL A 1 103 ? -9.945 -13.892 2.765 1.00 85.00 103 VAL A N 1
ATOM 849 C CA . VAL A 1 103 ? -9.026 -13.241 1.817 1.00 85.00 103 VAL A CA 1
ATOM 850 C C . VAL A 1 103 ? -8.602 -14.186 0.684 1.00 85.00 103 VAL A C 1
ATOM 852 O O . VAL A 1 103 ? -8.300 -13.706 -0.406 1.00 85.00 103 VAL A O 1
ATOM 855 N N . SER A 1 104 ? -8.569 -15.497 0.943 1.00 78.44 104 SER A N 1
ATOM 856 C CA . SER A 1 104 ? -8.249 -16.546 -0.034 1.00 78.44 104 SER A CA 1
ATOM 857 C C . SER A 1 104 ? -9.418 -16.871 -0.955 1.00 78.44 104 SER A C 1
ATOM 859 O O . SER A 1 104 ? -9.098 -17.416 -2.032 1.00 78.44 104 SER A O 1
#

Radius of gyration: 28.41 Å; chains: 1; bounding box: 50×59×64 Å

Foldseek 3Di:
DDPPPPPPDPDDPPPDPPPPPPPPPDPVVVVVVVCVVPPPDDDDDDDDDDDDDDWPRDKDKDKAAQQVCCVVVVQFGIKIWIAGPHVRDIDIDTFNDPDPVRND